Protein AF-A0A352SZP7-F1 (afdb_monomer_lite)

pLDDT: mean 83.0, std 16.35, range [37.19, 97.31]

Secondary structure (DSSP, 8-state):
------TT-TTS---EEEEEEEEEEEEEEEEEEEETTTTEEEEEEEE-HHHHTTSSS----SS-TTEEEE-HHHHHHHH-SS-EEEEEEEEEEEEEEEE-SS-EEEEEEEEEEEE--

Radius of gyration: 15.56 Å; chains: 1; bounding box: 34×25×48 Å

Sequence (117 aa):
MEYDCTQNSPEELIRVRCNFSGEATLTGKLTLYYDEGYEYTRVYFVADDEGIKKLPIHMDNIREQGGIVFNYEELKELLGTEPFEKKCEITINNYSIYKAATEASDTAKLISVNFLE

Structure (mmCIF, N/CA/C/O backbone):
data_AF-A0A352SZP7-F1
#
_entry.id   AF-A0A352SZP7-F1
#
loop_
_atom_site.group_PDB
_atom_site.id
_atom_site.type_symbol
_atom_site.label_atom_id
_atom_site.label_alt_id
_atom_site.label_comp_id
_atom_site.label_asym_id
_atom_site.label_entity_id
_atom_site.label_seq_id
_atom_site.pdbx_PDB_ins_code
_atom_site.Cartn_x
_atom_site.Cartn_y
_atom_site.Cartn_z
_atom_site.occupancy
_atom_site.B_iso_or_equiv
_atom_site.auth_seq_id
_atom_site.auth_comp_id
_atom_site.auth_asym_id
_atom_site.auth_atom_id
_atom_site.pdbx_PDB_model_num
ATOM 1 N N . MET A 1 1 ? 21.953 10.767 -14.193 1.00 39.25 1 MET A N 1
ATOM 2 C CA . MET A 1 1 ? 21.986 10.052 -15.481 1.00 39.25 1 MET A CA 1
ATOM 3 C C . MET A 1 1 ? 20.565 9.579 -15.710 1.00 39.25 1 MET A C 1
ATOM 5 O O . MET A 1 1 ? 20.126 8.662 -15.027 1.00 39.25 1 MET A O 1
ATOM 9 N N . GLU A 1 2 ? 19.807 10.337 -16.498 1.00 37.19 2 GLU A N 1
ATOM 10 C CA . GLU A 1 2 ? 18.473 9.932 -16.947 1.00 37.19 2 GLU A CA 1
ATOM 11 C C . GLU A 1 2 ? 18.668 8.875 -18.034 1.00 37.19 2 GLU A C 1
ATOM 13 O O . GLU A 1 2 ? 19.490 9.058 -18.930 1.00 37.19 2 GLU A O 1
ATOM 18 N N . TYR A 1 3 ? 17.995 7.738 -17.888 1.00 41.22 3 TYR A N 1
ATOM 19 C CA . TYR A 1 3 ? 18.064 6.635 -18.840 1.00 41.22 3 TYR A CA 1
ATOM 20 C C . TYR A 1 3 ? 16.738 6.604 -19.596 1.00 41.22 3 TYR A C 1
ATOM 22 O O . TYR A 1 3 ? 15.733 6.159 -19.039 1.00 41.22 3 TYR A O 1
ATOM 30 N N . ASP A 1 4 ? 16.747 7.112 -20.828 1.00 39.28 4 ASP A N 1
ATOM 31 C CA . ASP A 1 4 ? 15.620 7.047 -21.758 1.00 39.28 4 ASP A CA 1
ATOM 32 C C . ASP A 1 4 ? 15.741 5.802 -22.639 1.00 39.28 4 ASP A C 1
ATOM 34 O O . ASP A 1 4 ? 16.736 5.617 -23.339 1.00 39.28 4 ASP A O 1
ATOM 38 N N . CYS A 1 5 ? 14.706 4.963 -22.641 1.00 42.34 5 CYS A N 1
ATOM 39 C CA . CYS A 1 5 ? 14.622 3.831 -23.558 1.00 42.34 5 CYS A CA 1
ATOM 40 C C . CYS A 1 5 ? 14.372 4.329 -24.989 1.00 42.34 5 CYS A C 1
ATOM 42 O O . CYS A 1 5 ? 13.402 5.045 -25.244 1.00 42.34 5 CYS A O 1
ATOM 44 N N . THR A 1 6 ? 15.180 3.874 -25.951 1.00 49.00 6 THR A N 1
ATOM 45 C CA . THR A 1 6 ? 14.902 4.066 -27.384 1.00 49.00 6 THR A CA 1
ATOM 46 C C . THR A 1 6 ? 14.804 2.729 -28.118 1.00 49.00 6 THR A C 1
ATOM 48 O O . THR A 1 6 ? 15.388 1.725 -27.716 1.00 49.00 6 THR A O 1
ATOM 51 N N . GLN A 1 7 ? 14.058 2.716 -29.227 1.00 44.09 7 GLN A N 1
ATOM 52 C CA . GLN A 1 7 ? 13.730 1.533 -30.040 1.00 44.09 7 GLN A CA 1
ATOM 53 C C . GLN A 1 7 ? 14.954 0.764 -30.593 1.00 44.09 7 GLN A C 1
ATOM 55 O O . GLN A 1 7 ? 14.802 -0.351 -31.084 1.00 44.09 7 GLN A O 1
ATOM 60 N N . ASN A 1 8 ? 16.162 1.330 -30.501 1.00 49.91 8 ASN A N 1
ATOM 61 C CA . ASN A 1 8 ? 17.391 0.761 -31.061 1.00 49.91 8 ASN A CA 1
ATOM 62 C C . ASN A 1 8 ? 18.250 -0.022 -30.048 1.00 49.91 8 ASN A C 1
ATOM 64 O O . ASN A 1 8 ? 19.288 -0.549 -30.444 1.00 49.91 8 ASN A O 1
ATOM 68 N N . SER A 1 9 ? 17.820 -0.140 -28.785 1.00 52.81 9 SER A N 1
ATOM 69 C CA . SER A 1 9 ? 18.573 -0.820 -27.716 1.00 52.81 9 SER A CA 1
ATOM 70 C C . SER A 1 9 ? 17.733 -1.904 -27.016 1.00 52.81 9 SER A C 1
ATOM 72 O O . SER A 1 9 ? 17.281 -1.704 -25.891 1.00 52.81 9 SER A O 1
ATOM 74 N N . PRO A 1 10 ? 17.504 -3.077 -27.641 1.00 47.62 10 PRO A N 1
ATOM 75 C CA . PRO A 1 10 ? 16.689 -4.152 -27.055 1.00 47.62 10 PRO A CA 1
ATOM 76 C C . PRO A 1 10 ? 17.313 -4.819 -25.812 1.00 47.62 10 PRO A C 1
ATOM 78 O O . PRO A 1 10 ? 16.635 -5.587 -25.135 1.00 47.62 10 PRO A O 1
ATOM 81 N N . GLU A 1 11 ? 18.586 -4.539 -25.512 1.00 48.47 11 GLU A N 1
ATOM 82 C CA . GLU A 1 11 ? 19.303 -5.032 -24.324 1.00 48.47 11 GLU A CA 1
ATOM 83 C C . GLU A 1 11 ? 19.125 -4.127 -23.086 1.00 48.47 11 GLU A C 1
ATOM 85 O O . GLU A 1 11 ? 19.548 -4.487 -21.987 1.00 48.47 11 GLU A O 1
ATOM 90 N N . GLU A 1 12 ? 18.475 -2.966 -23.224 1.00 48.19 12 GLU A N 1
ATOM 91 C CA . GLU A 1 12 ? 18.193 -2.081 -22.094 1.00 48.19 12 GLU A CA 1
ATOM 92 C C . GLU A 1 12 ? 16.938 -2.548 -21.344 1.00 48.19 12 GLU A C 1
ATOM 94 O O . GLU A 1 12 ? 15.860 -2.699 -21.918 1.00 48.19 12 GLU A O 1
ATOM 99 N N . LEU A 1 13 ? 17.105 -2.802 -20.041 1.00 55.28 13 LEU A N 1
ATOM 100 C CA . LEU A 1 13 ? 16.082 -3.201 -19.069 1.00 55.28 13 LEU A CA 1
ATOM 101 C C . LEU A 1 13 ? 14.715 -2.565 -19.376 1.00 55.28 13 LEU A C 1
ATOM 103 O O . LEU A 1 13 ? 14.507 -1.382 -19.111 1.00 55.28 13 LEU A O 1
ATOM 107 N N . ILE A 1 14 ? 13.770 -3.359 -19.892 1.00 61.72 14 ILE A N 1
ATOM 108 C CA . ILE A 1 14 ? 12.399 -2.901 -20.139 1.00 61.72 14 ILE A CA 1
ATOM 109 C C . ILE A 1 14 ? 11.792 -2.496 -18.793 1.00 61.72 14 ILE A C 1
ATOM 111 O O . ILE A 1 14 ? 11.498 -3.353 -17.960 1.00 61.72 14 ILE A O 1
ATOM 115 N N . ARG A 1 15 ? 11.618 -1.188 -18.587 1.00 68.81 15 ARG A N 1
ATOM 116 C CA . ARG A 1 15 ? 10.920 -0.613 -17.436 1.00 68.81 15 ARG A CA 1
ATOM 117 C C . ARG A 1 15 ? 9.506 -0.251 -17.852 1.00 68.81 15 ARG A C 1
ATOM 119 O O . ARG A 1 15 ? 9.302 0.608 -18.705 1.00 68.81 15 ARG A O 1
ATOM 126 N N . VAL A 1 16 ? 8.525 -0.895 -17.237 1.00 76.12 16 VAL A N 1
ATOM 127 C CA . VAL A 1 16 ? 7.112 -0.562 -17.396 1.00 76.12 16 VAL A CA 1
ATOM 128 C C . VAL A 1 16 ? 6.637 0.084 -16.107 1.00 76.12 16 VAL A C 1
ATOM 130 O O . VAL A 1 16 ? 6.780 -0.492 -15.031 1.00 76.12 16 VAL A O 1
ATOM 133 N N . ARG A 1 17 ? 6.060 1.281 -16.221 1.00 82.75 17 ARG A N 1
ATOM 134 C CA . ARG A 1 17 ? 5.325 1.929 -15.135 1.00 82.75 17 ARG A CA 1
ATOM 135 C C . ARG A 1 17 ? 3.888 2.163 -15.585 1.00 82.75 17 ARG A C 1
ATOM 137 O O . ARG A 1 17 ? 3.656 2.887 -16.550 1.00 82.75 17 ARG A O 1
ATOM 144 N N . CYS A 1 18 ? 2.936 1.577 -14.872 1.00 83.88 18 CYS A N 1
ATOM 145 C CA . CYS A 1 18 ? 1.507 1.793 -15.074 1.00 83.88 18 CYS A CA 1
ATOM 146 C C . CYS A 1 18 ? 0.967 2.595 -13.894 1.00 83.88 18 CYS A C 1
ATOM 148 O O . CYS A 1 18 ? 1.095 2.154 -12.759 1.00 83.88 18 CYS A O 1
ATOM 150 N N . ASN A 1 19 ? 0.373 3.759 -14.152 1.00 88.25 19 ASN A N 1
ATOM 151 C CA . ASN A 1 19 ? -0.207 4.605 -13.110 1.00 88.25 19 ASN A CA 1
ATOM 152 C C . ASN A 1 19 ? -1.728 4.638 -13.259 1.00 88.25 19 ASN A C 1
ATOM 154 O O . ASN A 1 19 ? -2.239 4.877 -14.352 1.00 88.25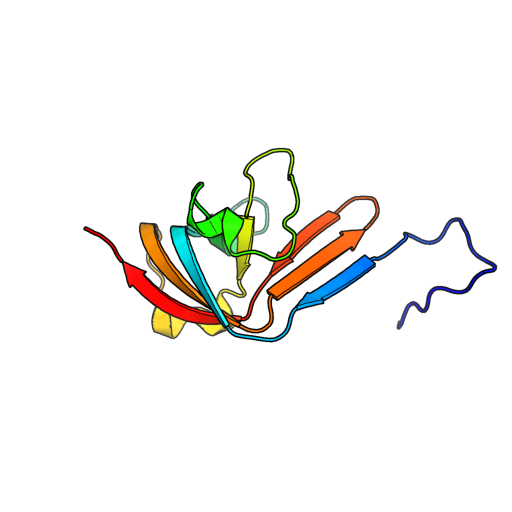 19 ASN A O 1
ATOM 158 N N . PHE A 1 20 ? -2.427 4.453 -12.148 1.00 88.25 20 PHE A N 1
ATOM 159 C CA . PHE A 1 20 ? -3.876 4.497 -12.030 1.00 88.25 20 PHE A CA 1
ATOM 160 C C . PHE A 1 20 ? -4.241 5.651 -11.108 1.00 88.25 20 PHE A C 1
ATOM 162 O O . PHE A 1 20 ? -3.875 5.660 -9.934 1.00 88.25 20 PHE A O 1
ATOM 169 N N . SER A 1 21 ? -4.931 6.650 -11.649 1.00 90.31 21 SER A N 1
ATOM 170 C CA . SER A 1 21 ? -5.432 7.776 -10.868 1.00 90.31 21 SER A CA 1
ATOM 171 C C . SER A 1 21 ? -6.751 7.426 -10.182 1.00 90.31 21 SER A C 1
ATOM 173 O O . SER A 1 21 ? -7.547 6.643 -10.701 1.00 90.31 21 SER A O 1
ATOM 175 N N . GLY A 1 22 ? -6.998 8.055 -9.033 1.00 91.19 22 GLY A N 1
ATOM 176 C CA . GLY A 1 22 ? -8.222 7.874 -8.257 1.00 91.19 22 GLY A CA 1
ATOM 177 C C . GLY A 1 22 ? -7.993 7.138 -6.944 1.00 91.19 22 GLY A C 1
ATOM 178 O O . GLY A 1 22 ? -6.907 6.625 -6.672 1.00 91.19 22 GLY A O 1
ATOM 179 N N . GLU A 1 23 ? -9.038 7.133 -6.124 1.00 95.12 23 GLU A N 1
ATOM 180 C CA . GLU A 1 23 ? -9.019 6.548 -4.789 1.00 95.12 23 GLU A CA 1
ATOM 181 C C . GLU A 1 23 ? -9.628 5.147 -4.785 1.00 95.12 23 GLU A C 1
ATOM 183 O O . GLU A 1 23 ? -10.611 4.880 -5.478 1.00 95.12 23 GLU A O 1
ATOM 188 N N . ALA A 1 24 ? -9.052 4.262 -3.976 1.00 93.75 24 ALA A N 1
ATOM 189 C CA . ALA A 1 24 ? -9.577 2.928 -3.733 1.00 93.75 24 ALA A CA 1
ATOM 190 C C . ALA A 1 24 ? -9.450 2.577 -2.250 1.00 93.75 24 ALA A C 1
ATOM 192 O O . ALA A 1 24 ? -8.410 2.816 -1.633 1.00 93.75 24 ALA A O 1
ATOM 193 N N . THR A 1 25 ? -10.502 1.981 -1.692 1.00 95.81 25 THR A N 1
ATOM 194 C CA . THR A 1 25 ? -10.517 1.496 -0.308 1.00 95.81 2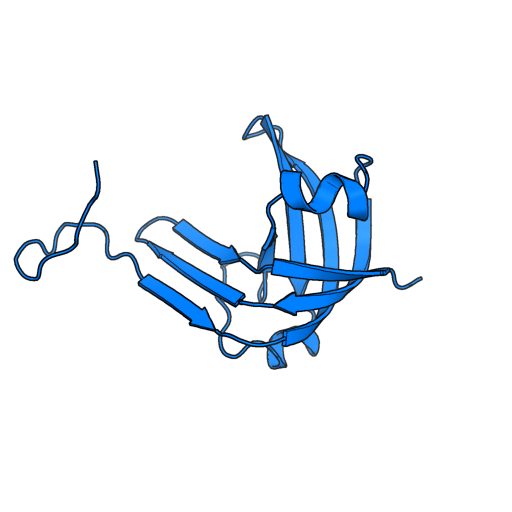5 THR A CA 1
ATOM 195 C C . THR A 1 25 ? -10.354 -0.016 -0.287 1.00 95.81 25 THR A C 1
ATOM 197 O O . THR A 1 25 ? -11.210 -0.745 -0.798 1.00 95.81 25 THR A O 1
ATOM 200 N N . LEU A 1 26 ? -9.261 -0.486 0.305 1.00 95.00 26 LEU A N 1
ATOM 201 C CA . LEU A 1 26 ? -8.828 -1.879 0.314 1.00 95.00 26 LEU A CA 1
ATOM 202 C C . LEU A 1 26 ? -8.854 -2.426 1.737 1.00 95.00 26 LEU A C 1
ATOM 204 O O . LEU A 1 26 ? -8.429 -1.753 2.671 1.00 95.00 26 LEU A O 1
ATOM 208 N N . THR A 1 27 ? -9.295 -3.666 1.889 1.00 95.75 27 THR A N 1
ATOM 209 C CA . THR A 1 27 ? -9.150 -4.436 3.126 1.00 95.75 27 THR A CA 1
ATOM 210 C C . THR A 1 27 ? -7.959 -5.372 3.002 1.00 95.75 27 THR A C 1
ATOM 212 O O . THR A 1 27 ? -7.610 -5.812 1.902 1.00 95.75 27 THR A O 1
ATOM 215 N N . GLY A 1 28 ? -7.270 -5.610 4.114 1.00 95.00 28 GLY A N 1
ATOM 216 C CA . GLY A 1 28 ? -6.077 -6.441 4.107 1.00 95.00 28 GLY A CA 1
ATOM 217 C C . GLY A 1 28 ? -5.279 -6.354 5.395 1.00 95.00 28 GLY A C 1
ATOM 218 O O . GLY A 1 28 ? -5.819 -6.117 6.479 1.00 95.00 28 GLY A O 1
ATOM 219 N N . LYS A 1 29 ? -3.974 -6.575 5.274 1.00 95.75 29 LYS A N 1
ATOM 220 C CA . LYS A 1 29 ? -3.025 -6.582 6.386 1.00 95.75 29 LYS A CA 1
ATOM 221 C C . LYS A 1 29 ? -1.920 -5.565 6.133 1.00 95.75 29 LYS A C 1
ATOM 223 O O . LYS A 1 29 ? -1.247 -5.643 5.112 1.00 95.75 29 LYS A O 1
ATOM 228 N N . LEU A 1 30 ? 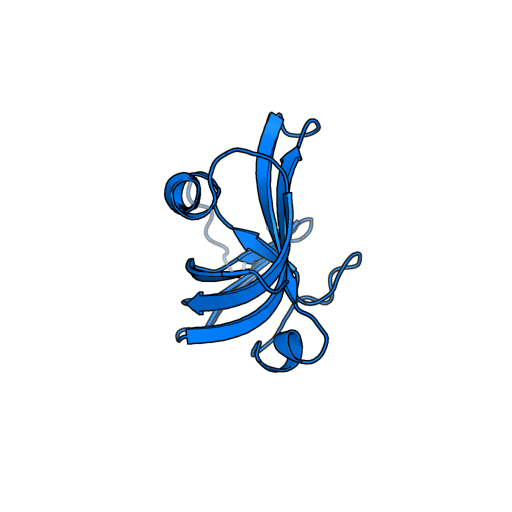-1.716 -4.645 7.074 1.00 96.19 30 LEU A N 1
ATOM 229 C CA . LEU A 1 30 ? -0.628 -3.669 7.056 1.00 96.19 30 LEU A CA 1
ATOM 230 C C . LEU A 1 30 ? 0.451 -4.077 8.056 1.00 96.19 30 LEU A C 1
ATOM 232 O O . LEU A 1 30 ? 0.158 -4.371 9.218 1.00 96.19 30 LEU A O 1
ATOM 236 N N . THR A 1 31 ? 1.695 -4.041 7.594 1.00 96.00 31 THR A N 1
ATOM 237 C CA . THR A 1 31 ? 2.875 -4.411 8.368 1.00 96.00 31 THR A CA 1
ATOM 238 C C . THR A 1 31 ? 3.872 -3.261 8.364 1.00 96.00 31 THR A C 1
ATOM 240 O O . THR A 1 31 ? 4.216 -2.734 7.304 1.00 96.00 31 THR A O 1
ATOM 243 N N . LEU A 1 32 ? 4.344 -2.894 9.552 1.00 96.31 32 LEU A N 1
ATOM 244 C CA . LEU A 1 32 ? 5.456 -1.976 9.780 1.00 96.31 32 LEU A CA 1
ATOM 245 C C . LEU A 1 32 ? 6.566 -2.765 10.479 1.00 96.31 32 LEU A C 1
ATOM 247 O O . LEU A 1 32 ? 6.343 -3.295 11.566 1.00 96.31 32 LEU A O 1
ATOM 251 N N . TYR A 1 33 ? 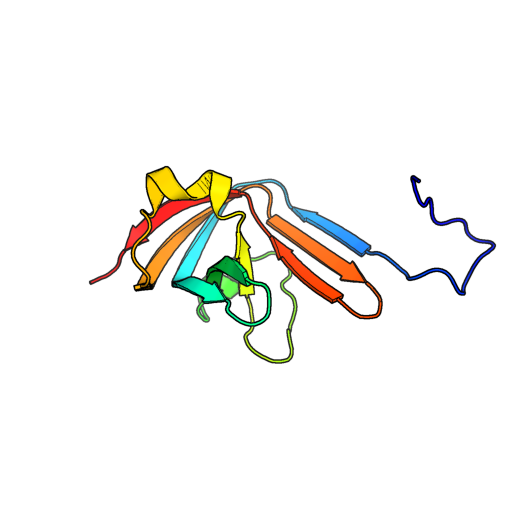7.750 -2.857 9.875 1.00 95.50 33 TYR A N 1
ATOM 252 C CA . TYR A 1 33 ? 8.879 -3.586 10.460 1.00 95.50 33 TYR A CA 1
ATOM 253 C C . TYR A 1 33 ? 10.227 -3.013 10.010 1.00 95.50 33 TYR A C 1
ATOM 255 O O . TYR A 1 33 ? 10.317 -2.341 8.984 1.00 95.50 33 TYR A O 1
ATOM 263 N N . TYR A 1 34 ? 11.287 -3.278 10.775 1.00 93.88 34 TYR A N 1
ATOM 264 C CA . TYR A 1 34 ? 12.655 -2.942 10.380 1.00 93.88 34 TYR A CA 1
ATOM 265 C C . TYR A 1 34 ? 13.255 -4.086 9.559 1.00 93.88 34 TYR A C 1
ATOM 267 O O . TYR A 1 34 ? 13.327 -5.218 10.035 1.00 93.88 34 TYR A O 1
ATOM 275 N N . ASP A 1 35 ? 13.655 -3.806 8.320 1.00 89.38 35 ASP A N 1
ATOM 276 C CA . ASP A 1 35 ? 14.274 -4.790 7.440 1.00 89.38 35 ASP A CA 1
ATOM 277 C C . ASP A 1 35 ? 15.791 -4.781 7.636 1.00 89.38 35 ASP A C 1
ATOM 279 O O . ASP A 1 35 ? 16.492 -3.921 7.104 1.00 89.38 35 ASP A O 1
ATOM 283 N N . GLU A 1 36 ? 16.300 -5.745 8.404 1.00 89.38 36 GLU A N 1
ATOM 284 C CA . GLU A 1 36 ? 17.734 -5.869 8.696 1.00 89.38 36 GLU A CA 1
ATOM 285 C C . GLU A 1 36 ? 18.583 -6.083 7.436 1.00 89.38 36 GLU A C 1
ATOM 287 O O . GLU A 1 36 ? 19.735 -5.664 7.394 1.00 89.38 36 GLU A O 1
ATOM 292 N N . GLY A 1 37 ? 18.028 -6.708 6.390 1.00 88.44 37 GLY A N 1
ATOM 293 C CA . GLY A 1 37 ? 18.765 -6.996 5.160 1.00 88.44 37 GLY A CA 1
ATOM 294 C C . GLY A 1 37 ? 19.074 -5.747 4.337 1.00 88.44 37 GLY A C 1
ATOM 295 O O . GLY A 1 37 ? 20.039 -5.736 3.574 1.00 88.44 37 GLY A O 1
ATOM 296 N N . TYR A 1 38 ? 18.264 -4.701 4.496 1.00 84.19 38 TYR A N 1
ATOM 297 C CA . TYR A 1 38 ? 18.446 -3.428 3.807 1.00 84.19 38 TYR A CA 1
ATOM 298 C C . TYR A 1 38 ? 18.668 -2.237 4.752 1.00 84.19 38 TYR A C 1
ATOM 300 O O . TYR A 1 38 ? 18.822 -1.112 4.282 1.00 84.19 38 TYR A O 1
ATOM 308 N N . GLU A 1 39 ? 18.688 -2.480 6.061 1.00 91.12 39 GLU A N 1
ATOM 309 C CA . GLU A 1 39 ? 18.898 -1.496 7.125 1.00 91.12 39 GLU A CA 1
ATOM 310 C C . GLU A 1 39 ? 17.883 -0.333 7.139 1.00 91.12 39 GLU A C 1
ATOM 312 O O . GLU A 1 39 ? 18.213 0.786 7.540 1.00 91.12 39 GLU A O 1
ATOM 317 N N . TYR A 1 40 ? 16.624 -0.575 6.746 1.00 89.62 40 TYR A N 1
ATOM 318 C CA . TYR A 1 40 ? 15.572 0.452 6.773 1.00 89.62 40 TYR A CA 1
ATOM 319 C C . TYR A 1 40 ? 14.192 -0.065 7.193 1.00 89.62 40 TYR A C 1
ATOM 321 O O . TYR A 1 40 ? 13.866 -1.242 7.056 1.00 89.62 40 TYR A O 1
ATOM 329 N N . THR A 1 41 ? 13.347 0.847 7.681 1.00 92.31 41 THR A N 1
ATOM 330 C CA . THR A 1 41 ? 11.961 0.550 8.068 1.00 92.31 41 THR A CA 1
ATOM 331 C C . THR A 1 41 ? 11.055 0.436 6.845 1.00 92.31 41 THR A C 1
ATOM 333 O O . THR A 1 41 ? 10.971 1.354 6.028 1.00 92.31 41 THR A O 1
ATOM 336 N N . ARG A 1 42 ? 10.346 -0.687 6.732 1.00 92.44 42 ARG A N 1
ATOM 337 C CA . ARG A 1 42 ? 9.399 -0.985 5.658 1.00 92.44 42 ARG A CA 1
ATOM 338 C C . ARG A 1 42 ? 7.962 -0.869 6.137 1.00 92.44 42 ARG A C 1
ATOM 340 O O . ARG A 1 42 ? 7.618 -1.328 7.223 1.00 92.44 42 ARG A O 1
ATOM 347 N N . VAL A 1 43 ? 7.126 -0.307 5.265 1.00 94.31 43 VAL A N 1
ATOM 348 C CA . VAL A 1 43 ? 5.666 -0.327 5.374 1.00 94.31 43 VAL A CA 1
ATOM 349 C C . VAL A 1 43 ? 5.125 -1.069 4.165 1.00 94.31 43 VAL A C 1
ATOM 351 O O . VAL A 1 43 ? 5.344 -0.654 3.024 1.00 94.31 43 VAL A O 1
ATOM 354 N N . TYR A 1 44 ? 4.426 -2.168 4.416 1.00 93.88 44 TYR A N 1
ATOM 355 C CA . TYR A 1 44 ? 3.900 -3.033 3.370 1.00 93.88 44 TYR A CA 1
ATOM 356 C C . TYR A 1 44 ? 2.475 -3.465 3.693 1.00 93.88 44 TYR A C 1
ATOM 358 O O . TYR A 1 44 ? 2.170 -3.830 4.828 1.00 93.88 44 TYR A O 1
ATOM 366 N N . PHE A 1 45 ? 1.605 -3.413 2.690 1.00 94.25 45 PHE A N 1
ATOM 367 C CA . PHE A 1 45 ? 0.225 -3.867 2.779 1.00 94.25 45 PHE A CA 1
ATOM 368 C C . PHE A 1 45 ? -0.018 -5.030 1.833 1.00 94.25 45 PHE A C 1
ATOM 370 O O . PHE A 1 45 ? 0.423 -4.993 0.689 1.00 94.25 45 PHE A O 1
ATOM 377 N N . VAL A 1 46 ? -0.784 -6.011 2.290 1.00 93.56 46 VAL A N 1
ATOM 378 C CA . VAL A 1 46 ? -1.277 -7.121 1.474 1.00 93.56 46 VAL A CA 1
ATOM 379 C C . VAL A 1 46 ? -2.790 -7.037 1.445 1.00 93.56 46 VAL A C 1
ATOM 381 O O . VAL A 1 46 ? -3.429 -7.169 2.494 1.00 93.56 46 VAL A O 1
ATOM 384 N N . ALA A 1 47 ? -3.354 -6.798 0.263 1.00 92.44 47 ALA A N 1
ATOM 385 C CA . ALA A 1 47 ? -4.797 -6.829 0.072 1.00 92.44 47 ALA A CA 1
ATOM 386 C C . ALA A 1 47 ? -5.344 -8.249 0.296 1.00 92.44 47 ALA A C 1
ATOM 388 O O . ALA A 1 47 ? -4.713 -9.231 -0.088 1.00 92.44 47 ALA A O 1
ATOM 389 N N . ASP A 1 48 ? -6.525 -8.360 0.901 1.00 92.88 48 ASP A N 1
ATOM 390 C CA . ASP A 1 48 ? -7.278 -9.618 0.913 1.00 92.88 48 ASP A CA 1
ATOM 391 C C . ASP A 1 48 ? -8.044 -9.834 -0.408 1.00 92.88 48 ASP A C 1
ATOM 393 O O . ASP A 1 48 ? -8.022 -8.989 -1.308 1.00 92.88 48 ASP A O 1
ATOM 397 N N . ASP A 1 49 ? -8.747 -10.964 -0.525 1.00 90.44 49 ASP A N 1
ATOM 398 C CA . ASP A 1 49 ? -9.487 -11.351 -1.735 1.00 90.44 49 ASP A CA 1
ATOM 399 C C . ASP A 1 49 ? -10.541 -10.321 -2.182 1.00 90.44 49 ASP A C 1
ATOM 401 O O . ASP A 1 49 ? -10.867 -10.240 -3.367 1.00 90.44 49 ASP A O 1
ATOM 405 N N . GLU A 1 50 ? -11.106 -9.538 -1.260 1.00 89.75 50 GLU A N 1
ATOM 406 C CA . GLU A 1 50 ? -12.091 -8.502 -1.585 1.00 89.75 50 GLU A CA 1
ATOM 407 C C . GLU A 1 50 ? -11.414 -7.166 -1.903 1.00 89.75 50 GLU A C 1
ATOM 409 O O . GLU A 1 50 ? -11.839 -6.452 -2.815 1.00 89.75 50 GLU A O 1
ATOM 414 N N . GLY A 1 51 ? -10.332 -6.837 -1.197 1.00 88.69 51 GLY A N 1
ATOM 415 C CA . GLY A 1 51 ? -9.488 -5.686 -1.480 1.00 88.69 51 GLY A CA 1
ATOM 416 C C . GLY A 1 51 ? -8.870 -5.774 -2.873 1.00 88.69 51 GLY A C 1
ATOM 417 O O . GLY A 1 51 ? -8.963 -4.827 -3.652 1.00 88.69 51 GLY A O 1
ATOM 418 N N . ILE A 1 52 ? -8.304 -6.923 -3.237 1.00 88.94 52 ILE A N 1
ATOM 419 C CA . ILE A 1 52 ? -7.553 -7.073 -4.486 1.00 88.94 52 ILE A CA 1
ATOM 420 C C . ILE A 1 52 ? -8.421 -6.894 -5.738 1.00 88.94 52 ILE A C 1
ATOM 422 O O . ILE A 1 52 ? -7.965 -6.333 -6.733 1.00 88.94 52 ILE A O 1
ATOM 426 N N . LYS A 1 53 ? -9.706 -7.272 -5.673 1.00 89.06 53 LYS A N 1
ATOM 427 C CA . LYS A 1 53 ? -10.685 -7.078 -6.760 1.00 89.06 53 LYS A CA 1
ATOM 428 C C . LYS A 1 53 ? -10.953 -5.605 -7.074 1.00 89.06 53 LYS A C 1
ATOM 430 O O . LYS A 1 53 ? -11.512 -5.300 -8.125 1.00 89.06 53 LYS A O 1
ATOM 435 N N . LYS A 1 54 ? -10.587 -4.696 -6.166 1.00 89.69 54 LYS A N 1
ATOM 436 C CA . LYS A 1 54 ? -10.728 -3.246 -6.342 1.00 89.69 54 LYS A CA 1
ATOM 437 C C . LYS A 1 54 ? -9.502 -2.613 -7.004 1.00 89.69 54 LYS A C 1
ATOM 439 O O . LYS A 1 54 ? -9.561 -1.440 -7.367 1.00 89.69 54 LYS A O 1
ATOM 444 N N . LEU A 1 55 ? -8.407 -3.359 -7.173 1.00 88.00 55 LEU A N 1
ATOM 445 C CA . LEU A 1 55 ? -7.235 -2.901 -7.914 1.00 88.00 55 LEU A CA 1
ATOM 446 C C . LEU A 1 55 ? -7.437 -3.149 -9.422 1.00 88.00 55 LEU A C 1
ATOM 448 O O . LEU A 1 55 ? -7.808 -4.261 -9.800 1.00 88.00 55 LEU A O 1
ATOM 452 N N . PRO A 1 56 ? -7.190 -2.155 -10.303 1.00 79.25 56 PRO A N 1
ATOM 453 C CA . PRO A 1 56 ? -7.448 -2.279 -11.747 1.00 79.25 56 PRO A CA 1
ATOM 454 C C . PRO A 1 56 ? -6.666 -3.418 -12.407 1.00 79.25 56 PRO A C 1
ATOM 456 O O . PRO A 1 56 ? -7.167 -4.129 -13.273 1.00 79.25 56 PRO A O 1
ATOM 459 N N . ILE A 1 57 ? -5.421 -3.554 -11.975 1.00 80.69 57 ILE A N 1
ATOM 460 C CA . ILE A 1 57 ? -4.516 -4.674 -12.183 1.00 80.69 57 ILE A CA 1
ATOM 461 C C . ILE A 1 57 ? -3.685 -4.764 -10.908 1.00 80.69 57 ILE A C 1
ATOM 463 O O . ILE A 1 57 ? -3.575 -3.786 -10.172 1.00 80.69 57 ILE A O 1
ATOM 467 N N . HIS A 1 58 ? -3.105 -5.917 -10.646 1.00 74.06 58 HIS A N 1
ATOM 468 C CA . HIS A 1 58 ? -2.163 -6.110 -9.556 1.00 74.06 58 HIS A CA 1
ATOM 469 C C . HIS A 1 58 ? -1.102 -7.078 -10.040 1.00 74.06 58 HIS A C 1
ATOM 471 O O . HIS A 1 58 ? -1.360 -7.909 -10.918 1.00 74.06 58 HIS A O 1
ATOM 477 N N . MET A 1 59 ? 0.106 -6.963 -9.502 1.00 69.81 59 MET A N 1
ATOM 478 C CA . MET A 1 59 ? 1.096 -7.981 -9.787 1.00 69.81 59 MET A CA 1
ATOM 479 C C . MET A 1 59 ? 0.754 -9.262 -9.033 1.00 69.81 59 MET A C 1
ATOM 481 O O . MET A 1 59 ? 0.670 -9.280 -7.804 1.00 69.81 59 MET A O 1
ATOM 485 N N . ASP A 1 60 ? 0.645 -10.356 -9.783 1.00 63.69 60 ASP A N 1
ATOM 486 C CA . ASP A 1 60 ? 0.807 -11.705 -9.253 1.00 63.69 60 ASP A CA 1
ATOM 487 C C . ASP A 1 60 ? 2.278 -11.883 -8.867 1.00 63.69 60 ASP A C 1
ATOM 489 O O . ASP A 1 60 ? 3.083 -12.474 -9.593 1.00 63.69 60 ASP A O 1
ATOM 493 N N . ASN A 1 61 ? 2.681 -11.263 -7.759 1.00 56.53 61 ASN A N 1
ATOM 494 C CA . ASN A 1 61 ? 4.009 -11.473 -7.222 1.00 56.53 61 ASN A CA 1
ATOM 495 C C . ASN A 1 61 ? 4.088 -12.905 -6.672 1.00 56.53 61 ASN A C 1
ATOM 497 O O . ASN A 1 61 ? 3.123 -13.437 -6.133 1.00 56.53 61 ASN A O 1
ATOM 501 N N . ILE A 1 62 ? 5.259 -13.531 -6.769 1.00 51.78 62 ILE A N 1
ATOM 502 C CA . ILE A 1 62 ? 5.484 -14.943 -6.397 1.00 51.78 62 ILE A CA 1
ATOM 503 C C . ILE A 1 62 ? 5.347 -15.211 -4.884 1.00 51.78 62 ILE A C 1
ATOM 505 O O . ILE A 1 62 ? 5.506 -16.350 -4.452 1.00 51.78 62 ILE A O 1
ATOM 509 N N . ARG A 1 63 ? 5.118 -14.168 -4.073 1.00 55.34 63 ARG A N 1
ATOM 510 C CA . ARG A 1 63 ? 5.019 -14.253 -2.611 1.00 55.34 63 ARG A CA 1
ATOM 511 C C . ARG A 1 63 ? 3.604 -13.978 -2.112 1.00 55.34 63 ARG A C 1
ATOM 513 O O . ARG A 1 63 ? 3.045 -14.859 -1.474 1.00 55.34 63 ARG A O 1
ATOM 520 N N . GLU A 1 64 ? 3.026 -12.813 -2.410 1.00 65.44 64 GLU A N 1
ATOM 521 C CA . GLU A 1 64 ? 1.691 -12.415 -1.934 1.00 65.44 64 GLU A CA 1
ATOM 522 C C . GLU A 1 64 ? 1.024 -11.484 -2.966 1.00 65.44 64 GLU A C 1
ATOM 524 O O . GLU A 1 64 ? 1.637 -10.515 -3.425 1.00 65.44 64 GLU A O 1
ATOM 529 N N . GLN A 1 65 ? -0.207 -11.807 -3.380 1.00 72.19 65 GLN A N 1
ATOM 530 C CA . GLN A 1 65 ? -0.970 -11.032 -4.366 1.00 72.19 65 GLN A CA 1
ATOM 531 C C . GLN A 1 65 ? -1.481 -9.715 -3.756 1.00 72.19 65 GLN A C 1
ATOM 533 O O . GLN A 1 65 ? -1.851 -9.670 -2.586 1.00 72.19 65 GLN A O 1
ATOM 538 N N . GLY A 1 66 ? -1.516 -8.634 -4.547 1.00 80.56 66 GLY A N 1
ATOM 539 C CA . GLY A 1 66 ? -2.055 -7.340 -4.092 1.00 80.56 66 GLY A CA 1
ATOM 540 C C . GLY A 1 66 ? -1.157 -6.601 -3.093 1.00 80.56 66 GLY A C 1
ATOM 541 O O . GLY A 1 66 ? -1.640 -5.804 -2.288 1.00 80.56 66 GLY A O 1
ATOM 542 N N . GLY A 1 67 ? 0.142 -6.897 -3.126 1.00 89.06 67 GLY A N 1
ATOM 543 C CA . GLY A 1 67 ? 1.149 -6.309 -2.258 1.00 89.06 67 GLY A CA 1
ATOM 544 C C . GLY A 1 67 ? 1.524 -4.879 -2.632 1.00 89.06 67 GLY A C 1
ATOM 545 O O . GLY A 1 67 ? 2.039 -4.665 -3.722 1.00 89.06 67 GLY A O 1
ATOM 546 N N . ILE A 1 68 ? 1.371 -3.927 -1.711 1.00 91.69 68 ILE A N 1
ATOM 547 C CA . ILE A 1 68 ? 1.666 -2.503 -1.918 1.00 91.69 68 ILE A CA 1
ATOM 548 C C . ILE A 1 68 ? 2.745 -2.042 -0.938 1.00 91.69 68 ILE A C 1
ATOM 550 O O . ILE A 1 68 ? 2.595 -2.165 0.278 1.00 91.69 68 ILE A O 1
ATOM 554 N N . VAL A 1 69 ? 3.827 -1.477 -1.469 1.00 92.12 69 VAL A N 1
ATOM 555 C CA . VAL A 1 69 ? 4.906 -0.865 -0.685 1.00 92.12 69 VAL A CA 1
ATOM 556 C C . VAL A 1 69 ? 4.642 0.629 -0.535 1.00 92.12 69 VAL A C 1
ATOM 558 O O . VAL A 1 69 ? 4.313 1.315 -1.506 1.00 92.12 69 VAL A O 1
ATOM 561 N N . PHE A 1 70 ? 4.841 1.146 0.676 1.00 92.69 70 PHE A N 1
ATOM 562 C CA . PHE A 1 70 ? 4.729 2.572 0.963 1.00 92.69 70 PHE A CA 1
ATOM 563 C C . PHE A 1 70 ? 6.052 3.169 1.435 1.00 92.69 70 PHE A C 1
ATOM 565 O O . PHE A 1 70 ? 6.906 2.487 2.005 1.00 92.69 70 PHE A O 1
ATOM 572 N N . ASN A 1 71 ? 6.198 4.477 1.231 1.00 90.19 71 ASN A N 1
ATOM 573 C CA . ASN A 1 71 ? 7.314 5.240 1.768 1.00 90.19 71 ASN A CA 1
ATOM 574 C C . ASN A 1 71 ? 7.104 5.494 3.270 1.00 90.19 71 ASN A C 1
ATOM 576 O O . ASN A 1 71 ? 6.219 6.256 3.651 1.00 90.19 71 ASN A O 1
ATOM 580 N N . TYR A 1 72 ? 7.926 4.882 4.125 1.00 91.75 72 TYR A N 1
ATOM 581 C CA . TYR A 1 72 ? 7.821 5.039 5.579 1.00 91.75 72 TYR A CA 1
ATOM 582 C C . TYR A 1 72 ? 7.963 6.497 6.044 1.00 91.75 72 TYR A C 1
ATOM 584 O O . TYR A 1 72 ? 7.225 6.925 6.929 1.00 91.75 72 TYR A O 1
ATOM 592 N N . GLU A 1 73 ? 8.851 7.288 5.433 1.00 92.00 73 GLU A N 1
ATOM 593 C CA . GLU A 1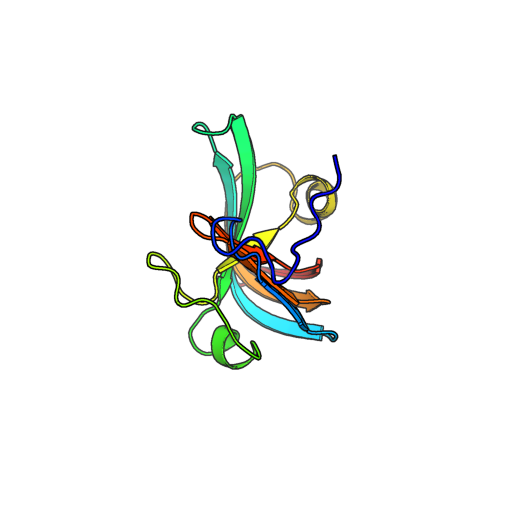 73 ? 9.092 8.672 5.868 1.00 92.00 73 GLU A CA 1
ATOM 594 C C . GLU A 1 73 ? 7.853 9.564 5.729 1.00 92.00 73 GLU A C 1
ATOM 596 O O . GLU A 1 73 ? 7.662 10.477 6.532 1.00 92.00 73 GLU A O 1
ATOM 601 N N . GLU A 1 74 ? 6.989 9.269 4.756 1.00 90.25 74 GLU A N 1
ATOM 602 C CA . GLU A 1 74 ? 5.714 9.965 4.545 1.00 90.25 74 GLU A CA 1
ATOM 603 C C . GLU A 1 74 ? 4.624 9.514 5.525 1.00 90.25 74 GLU A C 1
ATOM 605 O O . GLU A 1 74 ? 3.637 10.221 5.714 1.00 90.25 74 GLU A O 1
ATOM 610 N N . LEU A 1 75 ? 4.787 8.341 6.146 1.00 92.00 75 LEU A N 1
ATOM 611 C CA . LEU A 1 75 ? 3.750 7.685 6.945 1.00 92.00 75 LEU A CA 1
ATOM 612 C C . LEU A 1 75 ? 4.073 7.581 8.433 1.00 92.00 75 LEU A C 1
ATOM 614 O O . LEU A 1 75 ? 3.186 7.244 9.213 1.00 92.00 75 LEU A O 1
ATOM 618 N N . LYS A 1 76 ? 5.304 7.879 8.854 1.00 91.81 76 LYS A N 1
ATOM 619 C CA . LYS A 1 76 ? 5.738 7.740 10.253 1.00 91.81 76 LYS A CA 1
ATOM 620 C C . LYS A 1 76 ? 4.877 8.524 11.249 1.00 91.81 76 LYS A C 1
ATOM 622 O O . LYS A 1 76 ? 4.659 8.053 12.358 1.00 91.81 76 LYS A O 1
ATOM 627 N N . GLU A 1 77 ? 4.353 9.689 10.861 1.00 90.62 77 GLU A N 1
ATOM 628 C CA . GLU A 1 77 ? 3.452 10.477 11.719 1.00 90.62 77 GLU A CA 1
ATOM 629 C C . GLU A 1 77 ? 2.071 9.824 11.866 1.00 90.62 77 GLU A C 1
ATOM 631 O O . GLU A 1 77 ? 1.435 9.954 12.909 1.00 90.62 77 GLU A O 1
ATOM 636 N N . LEU A 1 78 ? 1.624 9.096 10.839 1.00 89.81 78 LEU A N 1
ATOM 637 C CA . LEU A 1 78 ? 0.338 8.401 10.816 1.00 89.81 78 LEU A CA 1
ATOM 638 C C . LEU A 1 78 ? 0.403 7.038 11.520 1.00 89.81 78 LEU A C 1
ATOM 640 O O . LEU A 1 78 ? -0.536 6.657 12.214 1.00 89.81 78 LEU A O 1
ATOM 644 N N . LEU A 1 79 ? 1.485 6.287 11.305 1.00 91.94 79 LEU A N 1
ATOM 645 C CA . LEU A 1 79 ? 1.617 4.893 11.742 1.00 91.94 79 LEU A CA 1
ATOM 646 C C . LEU A 1 79 ? 2.424 4.732 13.034 1.00 91.94 79 LEU A C 1
ATOM 648 O O . LEU A 1 79 ? 2.356 3.681 13.667 1.00 91.94 79 LEU A O 1
ATOM 652 N N . GLY A 1 80 ? 3.181 5.758 13.426 1.00 92.44 80 GLY A N 1
ATOM 653 C CA . GLY A 1 80 ? 4.165 5.662 14.494 1.00 92.44 80 GLY A CA 1
ATOM 654 C C . GLY A 1 80 ? 5.421 4.900 14.065 1.00 92.44 80 GLY A C 1
ATOM 655 O O . GLY A 1 80 ? 5.681 4.680 12.881 1.00 92.44 80 GLY A O 1
ATOM 656 N N . THR A 1 81 ? 6.224 4.523 15.059 1.00 92.69 81 THR A N 1
ATOM 657 C CA . THR A 1 81 ? 7.542 3.898 14.862 1.00 92.69 81 THR A CA 1
ATOM 658 C C . THR A 1 81 ? 7.626 2.471 15.399 1.00 92.69 81 THR A C 1
ATOM 660 O O . THR A 1 81 ? 8.613 1.784 15.150 1.00 92.69 81 THR A O 1
ATOM 663 N N . GLU A 1 82 ? 6.641 2.033 16.186 1.00 94.19 82 GLU A N 1
ATOM 664 C CA . GLU A 1 82 ? 6.642 0.699 16.787 1.00 94.19 82 GLU A CA 1
ATOM 665 C C . GLU A 1 82 ? 6.230 -0.354 15.752 1.00 94.19 82 GLU A C 1
ATOM 667 O O . GLU A 1 82 ? 5.175 -0.197 15.138 1.00 94.19 82 GLU A O 1
ATOM 672 N N . PRO A 1 83 ? 7.010 -1.433 15.560 1.00 95.75 83 PRO A N 1
ATOM 673 C CA . PRO A 1 83 ? 6.648 -2.491 14.627 1.00 95.75 83 PRO A CA 1
ATOM 674 C C . PRO A 1 83 ? 5.291 -3.122 14.944 1.00 95.75 83 PRO A C 1
ATOM 676 O O . PRO A 1 83 ? 4.969 -3.393 16.103 1.00 95.75 83 PRO A O 1
ATOM 679 N N . PHE A 1 84 ? 4.512 -3.413 13.905 1.00 95.88 84 PHE A N 1
ATOM 680 C CA . PHE A 1 84 ? 3.228 -4.089 14.041 1.00 95.88 84 PHE A CA 1
ATOM 681 C C . PHE A 1 84 ? 2.852 -4.866 12.783 1.00 95.88 84 PHE A C 1
ATOM 683 O O . PHE A 1 84 ? 3.309 -4.576 11.680 1.00 95.88 84 PHE A O 1
ATOM 690 N N . GLU A 1 85 ? 1.923 -5.798 12.963 1.00 96.69 85 GLU A N 1
ATOM 691 C CA . GLU A 1 85 ? 1.184 -6.454 11.894 1.00 96.69 85 GLU A CA 1
ATOM 692 C C . GLU A 1 85 ? -0.296 -6.463 12.293 1.00 96.69 85 GLU A C 1
ATOM 694 O O . GLU A 1 85 ? -0.658 -7.043 13.319 1.00 96.69 85 GLU A O 1
ATOM 699 N N . LYS A 1 86 ? -1.155 -5.774 11.533 1.00 96.38 86 LYS A N 1
ATOM 700 C CA . LYS A 1 86 ? -2.583 -5.641 11.866 1.00 96.38 86 LYS A CA 1
ATOM 701 C C . LYS A 1 86 ? -3.457 -5.718 10.627 1.00 96.38 86 LYS A C 1
ATOM 703 O O . LYS A 1 86 ? -3.084 -5.237 9.558 1.00 96.38 86 LYS A O 1
ATOM 708 N N . LYS A 1 87 ? -4.652 -6.289 10.791 1.00 96.88 87 LYS A N 1
ATOM 709 C CA . LYS A 1 87 ? -5.707 -6.158 9.788 1.00 96.88 87 LYS A CA 1
ATOM 710 C C . LYS A 1 87 ? -6.202 -4.719 9.762 1.00 96.88 87 LYS A C 1
ATOM 712 O O . LYS A 1 87 ? -6.314 -4.071 10.803 1.00 96.88 87 LYS A O 1
ATOM 717 N N . CYS A 1 88 ? -6.484 -4.214 8.575 1.00 96.56 88 CYS A N 1
ATOM 718 C CA . CYS A 1 88 ? -6.964 -2.856 8.408 1.00 96.56 88 CYS A CA 1
ATOM 719 C C . CYS A 1 88 ? -7.772 -2.696 7.125 1.00 96.56 88 CYS A C 1
ATOM 721 O O . CYS A 1 88 ? -7.702 -3.500 6.193 1.00 96.56 88 CYS A O 1
ATOM 723 N N . GLU A 1 89 ? -8.519 -1.605 7.097 1.00 97.31 89 GLU A N 1
ATOM 724 C CA . GLU A 1 89 ? -9.005 -0.986 5.880 1.00 97.31 89 GLU A CA 1
ATOM 725 C C . GLU A 1 89 ? -8.130 0.238 5.586 1.00 97.31 89 GLU A C 1
ATOM 727 O O . GLU A 1 89 ? -7.885 1.066 6.466 1.00 97.31 89 GLU A O 1
ATOM 732 N N . ILE A 1 90 ? -7.629 0.348 4.359 1.00 96.44 90 ILE A N 1
ATOM 733 C CA . ILE A 1 90 ? -6.831 1.485 3.905 1.00 96.44 90 ILE A CA 1
ATOM 734 C C . ILE A 1 90 ? -7.505 2.176 2.732 1.00 96.44 90 ILE A C 1
ATOM 736 O O . ILE A 1 90 ? -8.108 1.522 1.885 1.00 96.44 90 ILE A O 1
ATOM 740 N N . THR A 1 91 ? -7.335 3.489 2.636 1.00 96.56 91 THR A N 1
ATOM 741 C CA . THR A 1 91 ? -7.656 4.234 1.415 1.00 96.56 91 THR A CA 1
ATOM 742 C C . THR A 1 91 ? -6.359 4.653 0.758 1.00 96.56 91 THR A C 1
ATOM 744 O O . THR A 1 91 ? -5.517 5.300 1.387 1.00 96.56 91 THR A O 1
ATOM 747 N N . ILE A 1 92 ? -6.198 4.283 -0.507 1.00 95.19 92 ILE A N 1
ATOM 748 C CA . ILE A 1 92 ? -5.046 4.643 -1.327 1.00 95.19 92 ILE A CA 1
ATOM 749 C C . ILE A 1 92 ? -5.465 5.561 -2.469 1.00 95.19 92 ILE A C 1
ATOM 751 O O . ILE A 1 92 ? -6.615 5.540 -2.898 1.00 95.19 92 ILE A O 1
ATOM 755 N N . ASN A 1 93 ? -4.517 6.336 -2.984 1.00 94.00 93 ASN A N 1
ATOM 756 C CA . ASN A 1 93 ? -4.671 7.143 -4.189 1.00 94.00 93 ASN A CA 1
ATOM 757 C C . ASN A 1 93 ? -3.430 6.984 -5.080 1.00 94.00 93 ASN A C 1
ATOM 759 O O . ASN A 1 93 ? -2.337 6.714 -4.578 1.00 94.00 93 ASN A O 1
ATOM 763 N N . ASN A 1 94 ? -3.583 7.196 -6.386 1.00 90.06 94 ASN A N 1
ATOM 764 C CA . ASN A 1 94 ? -2.495 7.159 -7.369 1.00 90.06 94 ASN A CA 1
ATOM 765 C C . ASN A 1 94 ? -1.673 5.860 -7.297 1.00 90.06 94 ASN A C 1
ATOM 767 O O . ASN A 1 94 ? -0.460 5.883 -7.086 1.00 90.06 94 ASN A O 1
ATOM 771 N N . TYR A 1 95 ? -2.358 4.726 -7.440 1.00 90.19 95 TYR A N 1
ATOM 772 C CA . TYR A 1 95 ? -1.741 3.403 -7.459 1.00 90.19 95 TYR A CA 1
ATOM 773 C C . TYR A 1 95 ? -0.837 3.242 -8.690 1.00 90.19 95 TYR A C 1
ATOM 775 O O . TYR A 1 95 ? -1.206 3.610 -9.806 1.00 90.19 95 TYR A O 1
ATOM 783 N N . SER A 1 96 ? 0.364 2.710 -8.494 1.00 88.56 96 SER A N 1
ATOM 784 C CA . SER A 1 96 ? 1.389 2.565 -9.522 1.00 88.56 96 SER A CA 1
ATOM 785 C C . SER A 1 96 ? 1.981 1.167 -9.479 1.00 88.56 96 SER A C 1
ATOM 787 O O . SER A 1 96 ? 2.412 0.715 -8.423 1.00 88.56 96 SER A O 1
ATOM 789 N N . ILE A 1 97 ? 2.049 0.516 -10.635 1.00 86.62 97 ILE A N 1
ATOM 790 C CA . ILE A 1 97 ? 2.765 -0.743 -10.820 1.00 86.62 97 ILE A CA 1
ATOM 791 C C . ILE A 1 97 ? 4.053 -0.442 -11.559 1.00 86.62 97 ILE A C 1
ATOM 793 O O . ILE A 1 97 ? 4.032 0.130 -12.654 1.00 86.62 97 ILE A O 1
ATOM 797 N N . TYR A 1 98 ? 5.171 -0.849 -10.976 1.00 83.56 98 TYR A N 1
ATOM 798 C CA . TYR A 1 98 ? 6.484 -0.766 -11.582 1.00 83.56 98 TYR A CA 1
ATOM 799 C C . TYR A 1 98 ? 7.040 -2.168 -11.820 1.00 83.56 98 TYR A C 1
ATOM 801 O O . TYR A 1 98 ? 7.048 -3.012 -10.928 1.00 83.56 98 TYR A O 1
ATOM 809 N N . LYS A 1 99 ? 7.535 -2.404 -13.036 1.00 75.00 99 LYS A N 1
ATOM 810 C CA . LYS A 1 99 ? 8.158 -3.661 -13.445 1.00 75.00 99 LYS A CA 1
ATOM 811 C C . LYS A 1 99 ? 9.430 -3.380 -14.233 1.00 75.00 99 LYS A C 1
ATOM 813 O O . LYS A 1 99 ? 9.388 -2.672 -15.236 1.00 75.00 99 LYS A O 1
ATOM 818 N N . ALA A 1 100 ? 10.530 -3.995 -13.824 1.00 74.62 100 ALA A N 1
ATOM 819 C CA . ALA A 1 100 ? 11.754 -4.125 -14.602 1.00 74.62 100 ALA A CA 1
ATOM 820 C C . ALA A 1 100 ? 12.203 -5.597 -14.639 1.00 74.62 100 ALA A C 1
ATOM 822 O O . ALA A 1 100 ? 11.539 -6.474 -14.088 1.00 74.62 100 ALA A O 1
ATOM 823 N N . ALA A 1 101 ? 13.321 -5.898 -15.304 1.00 69.25 101 ALA A N 1
ATOM 824 C CA . ALA A 1 101 ? 13.747 -7.287 -15.521 1.00 69.25 101 ALA A CA 1
ATOM 825 C C . ALA A 1 101 ? 14.004 -8.083 -14.225 1.00 69.25 101 ALA A C 1
ATOM 827 O O . ALA A 1 101 ? 13.843 -9.300 -14.220 1.00 69.25 101 ALA A O 1
ATOM 828 N N . THR A 1 102 ? 14.400 -7.414 -13.140 1.00 71.75 102 THR A N 1
ATOM 829 C CA . THR A 1 102 ? 14.775 -8.049 -11.862 1.00 71.75 102 THR A CA 1
ATOM 830 C C . THR A 1 102 ? 13.953 -7.566 -10.673 1.00 71.75 102 THR A C 1
ATOM 832 O O . THR A 1 102 ? 14.177 -8.013 -9.552 1.00 71.75 102 THR A O 1
ATOM 835 N N . GLU A 1 103 ? 13.037 -6.628 -10.888 1.00 70.31 103 GLU A N 1
ATOM 836 C CA . GLU A 1 103 ? 12.317 -5.944 -9.819 1.00 70.31 103 GLU A CA 1
ATOM 837 C C . GLU A 1 103 ? 10.877 -5.668 -10.235 1.00 70.31 103 GLU A C 1
ATOM 839 O O . GLU A 1 103 ? 10.580 -5.353 -11.387 1.00 70.31 103 GLU A O 1
ATOM 844 N N . ALA A 1 104 ? 9.979 -5.808 -9.274 1.00 75.06 104 ALA A N 1
ATOM 845 C CA . ALA A 1 104 ? 8.568 -5.542 -9.432 1.00 75.06 104 ALA A CA 1
ATOM 846 C C . ALA A 1 104 ? 8.036 -5.018 -8.103 1.00 75.06 104 ALA A C 1
ATOM 848 O O . ALA A 1 104 ? 8.312 -5.602 -7.051 1.00 75.06 104 ALA A O 1
ATOM 849 N N . SER A 1 105 ? 7.306 -3.913 -8.150 1.00 84.06 105 SER A N 1
ATOM 850 C CA . SER A 1 105 ? 6.695 -3.326 -6.969 1.00 84.06 105 SER A CA 1
ATOM 851 C C . SER A 1 105 ? 5.438 -2.561 -7.337 1.00 84.06 105 SER A C 1
ATOM 853 O O . SER A 1 105 ? 5.418 -1.783 -8.293 1.00 84.06 105 SER A O 1
ATOM 855 N N . ASP A 1 106 ? 4.410 -2.747 -6.519 1.00 88.44 106 ASP A N 1
ATOM 856 C CA . ASP A 1 106 ? 3.241 -1.893 -6.551 1.00 88.44 106 ASP A CA 1
ATOM 857 C C . ASP A 1 106 ? 3.376 -0.872 -5.419 1.00 88.44 106 ASP A C 1
ATOM 859 O O . ASP A 1 106 ? 3.794 -1.195 -4.305 1.00 88.44 106 ASP A O 1
ATOM 863 N N . THR A 1 107 ? 3.054 0.380 -5.707 1.00 90.81 107 THR A N 1
ATOM 864 C CA . THR A 1 107 ? 3.147 1.498 -4.763 1.00 90.81 107 THR A CA 1
ATOM 865 C C . THR A 1 107 ? 1.894 2.355 -4.860 1.00 90.81 107 THR A C 1
ATOM 867 O O . THR A 1 107 ? 1.208 2.353 -5.880 1.00 90.81 107 THR A O 1
ATOM 870 N N . ALA A 1 108 ? 1.565 3.091 -3.806 1.00 93.06 108 ALA A N 1
ATOM 871 C CA . ALA A 1 108 ? 0.461 4.043 -3.826 1.00 93.06 108 ALA A CA 1
ATOM 872 C C . ALA A 1 108 ? 0.681 5.136 -2.782 1.00 93.06 108 ALA A C 1
ATOM 874 O O . ALA A 1 108 ? 1.491 4.985 -1.867 1.00 93.06 108 ALA A O 1
ATOM 875 N N . LYS A 1 109 ? -0.090 6.220 -2.876 1.00 93.50 109 LYS A N 1
ATOM 876 C CA . LYS A 1 109 ? -0.208 7.187 -1.788 1.00 93.50 109 LYS A CA 1
ATOM 877 C C . LYS A 1 109 ? -1.225 6.673 -0.775 1.00 93.50 109 LYS A C 1
ATOM 879 O O . LYS A 1 109 ? -2.393 6.513 -1.118 1.00 93.50 109 LYS A O 1
ATOM 884 N N . LEU A 1 110 ? -0.806 6.464 0.468 1.00 94.44 110 LEU A N 1
ATOM 885 C CA . LEU A 1 110 ? -1.726 6.150 1.558 1.00 94.44 110 LEU A CA 1
ATOM 886 C C . LEU A 1 110 ? -2.439 7.428 2.019 1.00 94.44 110 LEU A C 1
ATOM 888 O O . LEU A 1 110 ? -1.792 8.435 2.300 1.00 94.44 110 LEU A O 1
ATOM 892 N N . ILE A 1 111 ? -3.768 7.393 2.068 1.00 94.62 111 ILE A N 1
ATOM 893 C CA . ILE A 1 111 ? -4.615 8.520 2.482 1.00 94.62 111 ILE A CA 1
ATOM 894 C C . ILE A 1 111 ? -5.102 8.330 3.917 1.00 94.62 111 ILE A C 1
ATOM 896 O O . ILE A 1 111 ? -5.064 9.266 4.711 1.00 94.62 111 ILE A O 1
ATOM 900 N N . SER A 1 112 ? -5.543 7.120 4.258 1.00 95.00 112 SER A N 1
ATOM 901 C CA . SER A 1 112 ? -6.035 6.796 5.597 1.00 95.00 112 SER A CA 1
ATOM 902 C C . SER A 1 112 ? -5.851 5.319 5.920 1.00 95.00 112 SER A C 1
ATOM 904 O O . SER A 1 112 ? -5.843 4.478 5.020 1.00 95.00 112 SER A O 1
ATOM 906 N N . VAL A 1 113 ? -5.766 5.015 7.215 1.00 96.12 113 VAL A N 1
ATOM 907 C CA . VAL A 1 113 ? -5.742 3.654 7.761 1.00 96.12 113 VAL A CA 1
ATOM 908 C C . VAL A 1 113 ? -6.762 3.559 8.883 1.00 96.12 113 VAL A C 1
ATOM 910 O O . VAL A 1 113 ? -6.777 4.398 9.780 1.00 96.12 113 VAL A O 1
ATOM 913 N N . ASN A 1 114 ? -7.585 2.520 8.840 1.00 96.56 114 ASN A N 1
ATOM 914 C CA . ASN A 1 114 ? -8.491 2.131 9.904 1.00 96.56 114 ASN A CA 1
A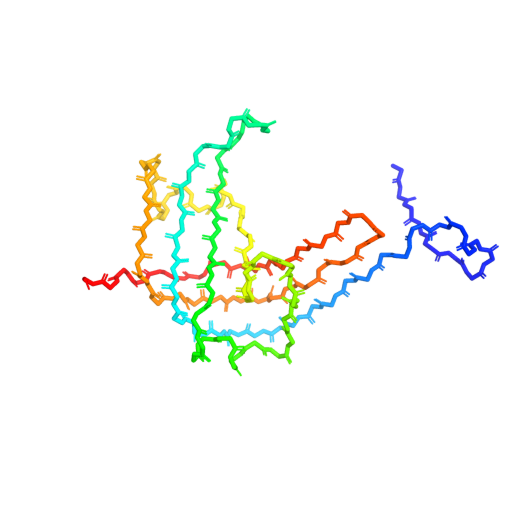TOM 915 C C . ASN A 1 114 ? -8.131 0.710 10.356 1.00 96.56 114 ASN A C 1
ATOM 917 O O . ASN A 1 114 ? -8.358 -0.254 9.624 1.00 96.56 114 ASN A O 1
ATOM 921 N N . PHE A 1 115 ? -7.514 0.575 11.531 1.00 95.19 115 PHE A N 1
ATOM 922 C CA . PHE A 1 115 ? -7.160 -0.735 12.078 1.00 95.19 115 PHE A CA 1
ATOM 923 C C . PHE A 1 115 ? -8.420 -1.475 12.531 1.00 95.19 115 PHE A C 1
ATOM 925 O O . PHE A 1 115 ? -9.242 -0.918 13.253 1.00 95.19 115 PHE A O 1
ATOM 932 N N . LEU A 1 116 ? -8.555 -2.727 12.098 1.00 92.69 116 LEU A N 1
ATOM 933 C CA . LEU A 1 116 ? -9.662 -3.600 12.473 1.00 92.69 116 LEU A CA 1
ATOM 934 C C . LEU A 1 116 ? -9.242 -4.409 13.708 1.00 92.69 116 LEU A C 1
ATOM 936 O O . LEU A 1 116 ? -8.109 -4.899 13.750 1.00 92.69 116 LEU A O 1
ATOM 940 N N . GLU A 1 117 ? -10.129 -4.489 14.706 1.00 76.44 117 GLU A N 1
ATOM 941 C CA . GLU A 1 117 ? -9.925 -5.269 15.942 1.00 76.44 117 GLU A CA 1
ATOM 942 C C . GLU A 1 117 ? -9.717 -6.769 15.678 1.00 76.44 117 GLU A C 1
ATOM 944 O O . GLU A 1 117 ? -10.372 -7.329 14.763 1.00 76.44 117 GLU A O 1
#

Foldseek 3Di:
DDDDDDPPCPPPWDKDKDKDFDKAKFWFKWWWDQDPVVRGIWIKTAGDPVRLVRDPDWDPDVPGTRMETEDCVVCCVPPPRDTDMFIWIWMWGTWMWIDTPVDTHIYTHTDDIGTDD